Protein 1FVQ (pdb70)

CATH classification: 3.30.70.100

GO terms:
  GO:0005507 copper ion binding (F, IDA)
  GO:0012510 trans-Golgi network transport vesicle membrane (C, IDA)
  GO:0019829 ATPase-coupled monoatomic cation transmembrane transporter activity (F, IDA)
  GO:0055085 transmembrane transport (P, IMP)
  GO:0060003 copper ion export (P, IMP)
  GO:0006879 intracellular iron ion homeostasis (P, IMP)
  GO:0019829 ATPase-coupled monoatomic cation transmembrane transporter activity (F, IMP)
  GO:0006825 copper ion transport (P, IGI)

Foldseek 3Di:
DWKWKKAWAPDDDPVLVVLLQVQLCPPPQFPHKDADPPRRMIMTDGDDVDDVVVSQVSSVVSPIHMGTDGRD

Secondary structure (DSSP, 8-state):
-EEEEEEE-S--SHHHHHHHHHHHHTSSSEEEE--BTTTTEEEEEE-TTS-HHHHHHHHHHHT--EEEEE--

Nearest PDB structures (foldseek):
  1fvq-assembly1_A  TM=1.014E+00  e=2.813E-15  Saccharomyces cerevisiae
  1fvs-assembly1_A  TM=9.704E-01  e=3.575E-11  Saccharomyces cerevisiae
  2ggp-assembly1_B  TM=9.198E-01  e=4.341E-11  Saccharomyces cerevisiae
  4a4j-assembly1_A  TM=9.439E-01  e=3.378E-06  Synechocystis sp. PCC 6803
  6r8k-assembly1_B  TM=8.824E-01  e=1.581E-03  Oryza sativa Japonica Group

Organism: Saccharomyces cerevisiae (strain ATCC 204508 / S288c) (NCBI:txid559292)

Sequence (72 aa):
AREVILAVHGMTCSACTNTINTQLRALKGVTKCDISLVTNECQVTYDNEVTADSIKEIIEDCGFDCEILRDS

Solvent-accessible surface area: 4180 Å² total; per-residue (Å²): 85,125,58,0,27,0,28,0,91,55,8,125,73,64,72,24,16,88,53,0,38,77,72,0,128,80,38,156,3,8,82,99,16,65,32,53,81,129,94,47,52,0,54,0,38,20,52,139,130,19,68,21,82,32,0,37,107,42,0,82,127,38,54,24,108,11,104,58,111,142,55,86

Structure (mmCIF, N/CA/C/O backbone):
data_1FVQ
#
_entry.id   1FVQ
#
_cell.length_a   1.000
_cell.length_b   1.000
_cell.length_c   1.000
_cell.angle_alpha   90.00
_cell.angle_beta   90.00
_cell.angle_gamma   90.00
#
_symmetry.space_group_name_H-M   'P 1'
#
loop_
_atom_site.group_PDB
_atom_site.id
_atom_site.type_symbol
_atom_site.label_atom_id
_atom_site.label_alt_id
_atom_site.label_comp_id
_atom_site.label_asym_id
_atom_site.label_entity_id
_atom_site.label_seq_id
_atom_site.pdbx_PDB_ins_code
_atom_site.Cartn_x
_atom_site.Cartn_y
_atom_site.Cartn_z
_atom_site.occupancy
_atom_site.B_iso_or_equiv
_atom_site.auth_seq_id
_atom_site.auth_comp_id
_atom_site.auth_asym_id
_atom_site.auth_atom_id
_atom_site.pdbx_PDB_model_num
ATOM 1 N N . ALA A 1 1 ? -5.320 2.451 15.104 1.00 0.00 1 ALA A N 1
ATOM 2 C CA . ALA A 1 1 ? -5.028 2.147 13.696 1.00 0.00 1 ALA A CA 1
ATOM 3 C C . ALA A 1 1 ? -5.850 0.969 13.183 1.00 0.00 1 ALA A C 1
ATOM 4 O O . ALA A 1 1 ? -6.013 -0.038 13.866 1.00 0.00 1 ALA A O 1
ATOM 12 N N . ARG A 1 2 ? -6.395 1.179 11.989 1.00 0.00 2 ARG A N 1
ATOM 13 C CA . ARG A 1 2 ? -7.064 0.277 11.081 1.00 0.00 2 ARG A CA 1
ATOM 14 C C . ARG A 1 2 ? -5.999 -0.382 10.197 1.00 0.00 2 ARG A C 1
ATOM 15 O O . ARG A 1 2 ? -4.839 0.029 10.193 1.00 0.00 2 ARG A O 1
ATOM 36 N N . GLU A 1 3 ? -6.411 -1.386 9.428 1.00 0.00 3 GLU A N 1
ATOM 37 C CA . GLU A 1 3 ? -5.620 -1.999 8.378 1.00 0.00 3 GLU A CA 1
ATOM 38 C C . GLU A 1 3 ? -6.407 -1.850 7.079 1.00 0.00 3 GLU A C 1
ATOM 39 O O . GLU A 1 3 ? -7.617 -2.070 7.101 1.00 0.00 3 GLU A O 1
ATOM 51 N N . VAL A 1 4 ? -5.751 -1.484 5.974 1.00 0.00 4 VAL A N 1
ATOM 52 C CA . VAL A 1 4 ? -6.308 -1.690 4.641 1.00 0.00 4 VAL A CA 1
ATOM 53 C C . VAL A 1 4 ? -5.442 -2.721 3.931 1.00 0.00 4 VAL A C 1
ATOM 54 O O . VAL A 1 4 ? -4.234 -2.783 4.173 1.00 0.00 4 VAL A O 1
ATOM 67 N N . ILE A 1 5 ? -6.067 -3.516 3.063 1.00 0.00 5 ILE A N 1
ATOM 68 C CA . ILE A 1 5 ? -5.419 -4.530 2.266 1.00 0.00 5 ILE A CA 1
ATOM 69 C C . ILE A 1 5 ? -5.829 -4.308 0.805 1.00 0.00 5 ILE A C 1
ATOM 70 O O . ILE A 1 5 ? -7.017 -4.183 0.479 1.00 0.00 5 ILE A O 1
ATOM 86 N N . LEU A 1 6 ? -4.835 -4.194 -0.074 1.00 0.00 6 LEU A N 1
ATOM 87 C CA . LEU A 1 6 ? -5.041 -3.884 -1.476 1.00 0.00 6 LEU A CA 1
ATOM 88 C C . LEU A 1 6 ? -4.129 -4.764 -2.323 1.00 0.00 6 LEU A C 1
ATOM 89 O O . LEU A 1 6 ? -3.016 -5.090 -1.913 1.00 0.00 6 LEU A O 1
ATOM 105 N N . ALA A 1 7 ? -4.626 -5.182 -3.486 1.00 0.00 7 ALA A N 1
ATOM 106 C CA . ALA A 1 7 ? -3.900 -6.024 -4.419 1.00 0.00 7 ALA A CA 1
ATOM 107 C C . ALA A 1 7 ? -3.035 -5.102 -5.274 1.00 0.00 7 ALA A C 1
ATOM 108 O O . ALA A 1 7 ? -3.573 -4.170 -5.866 1.00 0.00 7 ALA A O 1
ATOM 115 N N . VAL A 1 8 ? -1.719 -5.333 -5.307 1.00 0.00 8 VAL A N 1
ATOM 116 C CA . VAL A 1 8 ? -0.748 -4.548 -6.059 1.00 0.00 8 VAL A CA 1
ATOM 117 C C . VAL A 1 8 ? -0.191 -5.432 -7.176 1.00 0.00 8 VAL A C 1
ATOM 118 O O . VAL A 1 8 ? 0.622 -6.328 -6.939 1.00 0.00 8 VAL A O 1
ATOM 131 N N . HIS A 1 9 ? -0.586 -5.139 -8.411 1.00 0.00 9 HIS A N 1
ATOM 132 C CA . HIS A 1 9 ? -0.072 -5.804 -9.592 1.00 0.00 9 HIS A CA 1
ATOM 133 C C . HIS A 1 9 ? 1.243 -5.119 -9.990 1.00 0.00 9 HIS A C 1
ATOM 134 O O . HIS A 1 9 ? 1.744 -4.250 -9.275 1.00 0.00 9 HIS A O 1
ATOM 148 N N . GLY A 1 10 ? 1.836 -5.510 -11.118 1.00 0.00 10 GLY A N 1
ATOM 149 C CA . GLY A 1 10 ? 3.030 -4.854 -11.639 1.00 0.00 10 GLY A CA 1
ATOM 150 C C . GLY A 1 10 ? 4.309 -5.264 -10.900 1.00 0.00 10 GLY A C 1
ATOM 151 O O . GLY A 1 10 ? 5.257 -5.715 -11.542 1.00 0.00 10 GLY A O 1
ATOM 155 N N . MET A 1 11 ? 4.359 -5.090 -9.572 1.00 0.00 11 MET A N 1
ATOM 156 C CA . MET A 1 11 ? 5.517 -5.439 -8.756 1.00 0.00 11 MET A CA 1
ATOM 157 C C . MET A 1 11 ? 6.096 -6.801 -9.124 1.00 0.00 11 MET A C 1
ATOM 158 O O . MET A 1 11 ? 5.388 -7.808 -9.069 1.00 0.00 11 MET A O 1
ATOM 172 N N . THR A 1 12 ? 7.397 -6.810 -9.427 1.00 0.00 12 THR A N 1
ATOM 173 C CA . THR A 1 12 ? 8.145 -8.0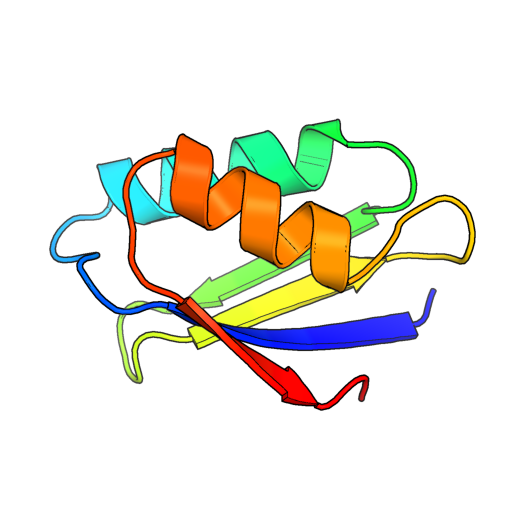09 -9.769 1.00 0.00 12 THR A CA 1
ATOM 174 C C . THR A 1 12 ? 9.600 -7.898 -9.270 1.00 0.00 12 THR A C 1
ATOM 175 O O . THR A 1 12 ? 10.489 -8.584 -9.768 1.00 0.00 12 THR A O 1
ATOM 186 N N . CYS A 1 13 ? 9.868 -7.042 -8.270 1.00 0.00 13 CYS A N 1
ATOM 187 C CA . CYS A 1 13 ? 11.200 -6.917 -7.678 1.00 0.00 13 CYS A CA 1
ATOM 188 C C . CYS A 1 13 ? 11.131 -6.155 -6.352 1.00 0.00 13 CYS A C 1
ATOM 189 O O . CYS A 1 13 ? 10.215 -5.361 -6.144 1.00 0.00 13 CYS A O 1
ATOM 197 N N . SER A 1 14 ? 12.077 -6.383 -5.439 1.00 0.00 14 SER A N 1
ATOM 198 C CA . SER A 1 14 ? 12.036 -5.859 -4.082 1.00 0.00 14 SER A CA 1
ATOM 199 C C . SER A 1 14 ? 12.072 -4.337 -4.022 1.00 0.00 14 SER A C 1
ATOM 200 O O . SER A 1 14 ? 11.368 -3.731 -3.214 1.00 0.00 14 SER A O 1
ATOM 208 N N . ALA A 1 15 ? 12.849 -3.720 -4.915 1.00 0.00 15 ALA A N 1
ATOM 209 C CA . ALA A 1 15 ? 12.855 -2.274 -5.085 1.00 0.00 15 ALA A CA 1
ATOM 210 C C . ALA A 1 15 ? 11.424 -1.733 -5.160 1.00 0.00 15 ALA A C 1
ATOM 211 O O . ALA A 1 15 ? 11.128 -0.659 -4.635 1.00 0.00 15 ALA A O 1
ATOM 218 N N . CYS A 1 16 ? 10.524 -2.489 -5.797 1.00 0.00 16 CYS A N 1
ATOM 219 C CA . CYS A 1 16 ? 9.158 -2.063 -5.996 1.00 0.00 16 CYS A CA 1
ATOM 220 C C . CYS A 1 16 ? 8.452 -1.901 -4.653 1.00 0.00 16 CYS A C 1
ATOM 221 O O . CYS A 1 16 ? 7.994 -0.811 -4.316 1.00 0.00 16 CYS A O 1
ATOM 229 N N . THR A 1 17 ? 8.387 -2.982 -3.871 1.00 0.00 17 THR A N 1
ATOM 230 C CA . THR A 1 17 ? 7.774 -2.940 -2.548 1.00 0.00 17 THR A CA 1
ATOM 231 C C . THR A 1 17 ? 8.450 -1.898 -1.681 1.00 0.00 17 THR A C 1
ATOM 232 O O . THR A 1 17 ? 7.755 -1.092 -1.075 1.00 0.00 17 THR A O 1
ATOM 243 N N . ASN A 1 18 ? 9.783 -1.855 -1.691 1.00 0.00 18 ASN A N 1
ATOM 244 C CA . ASN A 1 18 ? 10.529 -0.810 -0.994 1.00 0.00 18 ASN A CA 1
ATOM 245 C C . ASN A 1 18 ? 9.912 0.552 -1.298 1.00 0.00 18 ASN A C 1
ATOM 246 O O . ASN A 1 18 ? 9.528 1.278 -0.379 1.00 0.00 18 ASN A O 1
ATOM 257 N N . THR A 1 19 ? 9.777 0.879 -2.585 1.00 0.00 19 THR A N 1
ATOM 258 C CA . THR A 1 19 ? 9.216 2.157 -3.002 1.00 0.00 19 THR A CA 1
ATOM 259 C C . THR A 1 19 ? 7.784 2.327 -2.492 1.00 0.00 19 THR A C 1
ATOM 260 O O . THR A 1 19 ? 7.463 3.346 -1.876 1.00 0.00 19 THR A O 1
ATOM 271 N N . ILE A 1 20 ? 6.934 1.323 -2.719 1.00 0.00 20 ILE A N 1
ATOM 272 C CA . ILE A 1 20 ? 5.543 1.352 -2.283 1.00 0.00 20 ILE A CA 1
ATOM 273 C C . ILE A 1 20 ? 5.510 1.604 -0.778 1.00 0.00 20 ILE A C 1
ATOM 274 O O . ILE A 1 20 ? 5.085 2.667 -0.329 1.00 0.00 20 ILE A O 1
ATOM 290 N N . ASN A 1 21 ? 5.986 0.633 -0.001 1.00 0.00 21 ASN A N 1
ATOM 291 C CA . ASN A 1 21 ? 5.961 0.638 1.438 1.00 0.00 21 ASN A CA 1
ATOM 292 C C . ASN A 1 21 ? 6.482 1.951 2.010 1.00 0.00 21 ASN A C 1
ATOM 293 O O . ASN A 1 21 ? 5.855 2.529 2.895 1.00 0.00 21 ASN A O 1
ATOM 304 N N . THR A 1 22 ? 7.607 2.443 1.494 1.00 0.00 22 THR A N 1
ATOM 305 C CA . THR A 1 22 ? 8.160 3.719 1.915 1.00 0.00 22 THR A CA 1
ATOM 306 C C . THR A 1 22 ? 7.161 4.850 1.660 1.00 0.00 22 THR A C 1
ATOM 307 O O . THR A 1 22 ? 6.848 5.610 2.578 1.00 0.00 22 THR A O 1
ATOM 318 N N . GLN A 1 23 ? 6.651 4.964 0.427 1.00 0.00 23 GLN A N 1
ATOM 319 C CA . GLN A 1 23 ? 5.687 6.005 0.098 1.00 0.00 23 GLN A CA 1
ATOM 320 C C . GLN A 1 23 ? 4.508 5.957 1.067 1.00 0.00 23 GLN A C 1
ATOM 321 O O . GLN A 1 23 ? 4.132 6.978 1.636 1.00 0.00 23 GLN A O 1
ATOM 335 N N . LEU A 1 24 ? 3.935 4.768 1.266 1.00 0.00 24 LEU A N 1
ATOM 336 C CA . LEU A 1 24 ? 2.793 4.615 2.154 1.00 0.00 24 LEU A CA 1
ATOM 337 C C . LEU A 1 24 ? 3.148 5.086 3.557 1.00 0.00 24 LEU A C 1
ATOM 338 O O . LEU A 1 24 ? 2.466 5.939 4.123 1.00 0.00 24 LEU A O 1
ATOM 354 N N . ARG A 1 25 ? 4.244 4.555 4.099 1.00 0.00 25 ARG A N 1
ATOM 355 C CA . ARG A 1 25 ? 4.749 4.937 5.408 1.00 0.00 25 ARG A CA 1
ATOM 356 C C . ARG A 1 25 ? 4.867 6.463 5.535 1.00 0.00 25 ARG A C 1
ATOM 357 O O . ARG A 1 25 ? 4.659 7.009 6.614 1.00 0.00 25 ARG A O 1
ATOM 378 N N . ALA A 1 26 ? 5.191 7.151 4.436 1.00 0.00 26 ALA A N 1
ATOM 379 C CA . ALA A 1 26 ? 5.368 8.595 4.424 1.00 0.00 26 ALA A CA 1
ATOM 380 C C . ALA A 1 26 ? 4.064 9.407 4.368 1.00 0.00 26 ALA A C 1
ATOM 381 O O . ALA A 1 26 ? 4.149 10.624 4.512 1.00 0.00 26 ALA A O 1
ATOM 388 N N . LEU A 1 27 ? 2.882 8.815 4.123 1.00 0.00 27 LEU A N 1
ATOM 389 C CA . LEU A 1 27 ? 1.695 9.631 3.832 1.00 0.00 27 LEU A CA 1
ATOM 390 C C . LEU A 1 27 ? 1.297 10.510 5.023 1.00 0.00 27 LEU A C 1
ATOM 391 O O . LEU A 1 27 ? 1.487 11.726 4.992 1.00 0.00 27 LEU A O 1
ATOM 407 N N . LYS A 1 28 ? 0.722 9.895 6.062 1.00 0.00 28 LYS A N 1
ATOM 408 C CA . LYS A 1 28 ? 0.446 10.534 7.342 1.00 0.00 28 LYS A CA 1
ATOM 409 C C . LYS A 1 28 ? -0.029 9.483 8.342 1.00 0.00 28 LYS A C 1
ATOM 410 O O . LYS A 1 28 ? 0.691 9.126 9.267 1.00 0.00 28 LYS A O 1
ATOM 429 N N . GLY A 1 29 ? -1.238 8.957 8.125 1.00 0.00 29 GLY A N 1
ATOM 430 C CA . GLY A 1 29 ? -1.869 8.045 9.063 1.00 0.00 29 GLY A CA 1
ATOM 431 C C . GLY A 1 29 ? -1.236 6.656 9.058 1.00 0.00 29 GLY A C 1
ATOM 432 O O . GLY A 1 29 ? -1.513 5.875 9.962 1.00 0.00 29 GLY A O 1
ATOM 436 N N . VAL A 1 30 ? -0.437 6.312 8.040 1.00 0.00 30 VAL A N 1
ATOM 437 C CA . VAL A 1 30 ? 0.237 5.022 7.981 1.00 0.00 30 VAL A CA 1
ATOM 438 C C . VAL A 1 30 ? 1.267 4.933 9.107 1.00 0.00 30 VAL A C 1
ATOM 439 O O . VAL A 1 30 ? 2.202 5.725 9.158 1.00 0.00 30 VAL A O 1
ATOM 452 N N . THR A 1 31 ? 1.112 3.942 9.985 1.00 0.00 31 THR A N 1
ATOM 453 C CA . THR A 1 31 ? 2.015 3.705 11.102 1.00 0.00 31 THR A CA 1
ATOM 454 C C . THR A 1 31 ? 2.996 2.594 10.722 1.00 0.00 31 THR A C 1
ATOM 455 O O . THR A 1 31 ? 4.212 2.724 10.888 1.00 0.00 31 THR A O 1
ATOM 466 N N . LYS A 1 32 ? 2.455 1.501 10.182 1.00 0.00 32 LYS A N 1
ATOM 467 C CA . LYS A 1 32 ? 3.187 0.326 9.750 1.00 0.00 32 LYS A CA 1
ATOM 468 C C . LYS A 1 32 ? 2.588 -0.131 8.421 1.00 0.00 32 LYS A C 1
ATOM 469 O O . LYS A 1 32 ? 1.454 0.223 8.103 1.00 0.00 32 LYS A O 1
ATOM 488 N N . CYS A 1 33 ? 3.330 -0.928 7.654 1.00 0.00 33 CYS A N 1
ATOM 489 C CA . CYS A 1 33 ? 2.813 -1.571 6.457 1.00 0.00 33 CYS A CA 1
ATOM 490 C C . CYS A 1 33 ? 3.678 -2.792 6.155 1.00 0.00 33 CYS A C 1
ATOM 491 O O . CYS A 1 33 ? 4.903 -2.694 6.222 1.00 0.00 33 CYS A O 1
ATOM 499 N N . ASP A 1 34 ? 3.037 -3.928 5.873 1.00 0.00 34 ASP A N 1
ATOM 500 C CA . ASP A 1 34 ? 3.637 -5.248 5.771 1.00 0.00 34 ASP A CA 1
ATOM 501 C C . ASP A 1 34 ? 3.381 -5.781 4.362 1.00 0.00 34 ASP A C 1
ATOM 502 O O . ASP A 1 34 ? 2.331 -6.354 4.092 1.00 0.00 34 ASP A O 1
ATOM 511 N N . ILE A 1 35 ? 4.315 -5.573 3.435 1.00 0.00 35 ILE A N 1
ATOM 512 C CA . ILE A 1 35 ? 4.114 -5.922 2.033 1.00 0.00 35 ILE A CA 1
ATOM 513 C C . ILE A 1 35 ? 4.900 -7.178 1.678 1.00 0.00 35 ILE A C 1
ATOM 514 O O . ILE A 1 35 ? 6.038 -7.354 2.106 1.00 0.00 35 ILE A O 1
ATOM 530 N N . SER A 1 36 ? 4.244 -8.060 0.920 1.00 0.00 36 SER A N 1
ATOM 531 C CA . SER A 1 36 ? 4.644 -9.451 0.730 1.00 0.00 36 SER A CA 1
ATOM 532 C C . SER A 1 36 ? 4.604 -9.849 -0.747 1.00 0.00 36 SER A C 1
ATOM 533 O O . SER A 1 36 ? 3.529 -10.013 -1.324 1.00 0.00 36 SER A O 1
ATOM 541 N N . LEU A 1 37 ? 5.778 -10.071 -1.348 1.00 0.00 37 LEU A N 1
ATOM 542 C CA . LEU A 1 37 ? 5.914 -10.589 -2.706 1.00 0.00 37 LEU A CA 1
ATOM 543 C C . LEU A 1 37 ? 5.593 -12.088 -2.735 1.00 0.00 37 LEU A C 1
ATOM 544 O O . LEU A 1 37 ? 6.455 -12.907 -3.046 1.00 0.00 37 LEU A O 1
ATOM 560 N N . VAL A 1 38 ? 4.351 -12.443 -2.402 1.00 0.00 38 VAL A N 1
ATOM 561 C CA . VAL A 1 38 ? 3.839 -13.804 -2.480 1.00 0.00 38 VAL A CA 1
ATOM 562 C C . VAL A 1 38 ? 2.577 -13.759 -3.339 1.00 0.00 38 VAL A C 1
ATOM 563 O O . VAL A 1 38 ? 2.545 -14.290 -4.445 1.00 0.00 38 VAL A O 1
ATOM 576 N N . THR A 1 39 ? 1.548 -13.085 -2.830 1.00 0.00 39 THR A N 1
ATOM 577 C CA . THR A 1 39 ? 0.234 -12.950 -3.432 1.00 0.00 39 THR A CA 1
ATOM 578 C C . THR A 1 39 ? 0.053 -11.579 -4.103 1.00 0.00 39 THR A C 1
ATOM 579 O O . THR A 1 39 ? -1.040 -11.272 -4.571 1.00 0.00 39 THR A O 1
ATOM 590 N N . ASN A 1 40 ? 1.113 -10.760 -4.177 1.00 0.00 40 ASN A N 1
ATOM 591 C CA . ASN A 1 40 ? 1.080 -9.420 -4.768 1.00 0.00 40 ASN A CA 1
ATOM 592 C C . ASN A 1 40 ? 0.001 -8.557 -4.102 1.00 0.00 40 ASN A C 1
ATOM 593 O O . ASN A 1 40 ? -0.840 -7.943 -4.761 1.00 0.00 40 ASN A O 1
ATOM 604 N N . GLU A 1 41 ? 0.059 -8.477 -2.772 1.00 0.00 41 GLU A N 1
ATOM 605 C CA . GLU A 1 41 ? -0.776 -7.5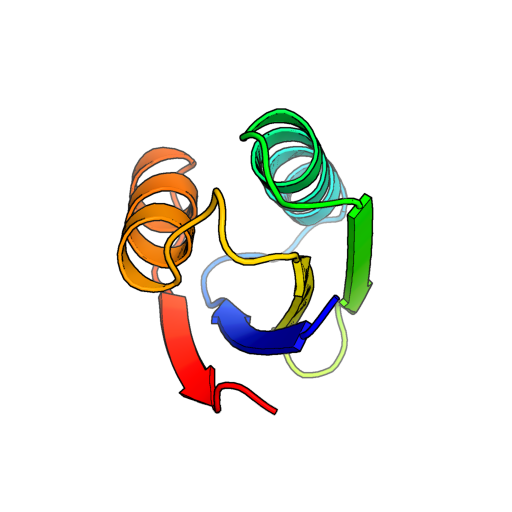98 -1.969 1.00 0.00 41 GLU A CA 1
ATOM 606 C C . GLU A 1 41 ? 0.091 -6.656 -1.143 1.00 0.00 41 GLU A C 1
ATOM 607 O O . GLU A 1 41 ? 1.284 -6.887 -0.932 1.00 0.00 41 GLU A O 1
ATOM 619 N N . CYS A 1 42 ? -0.552 -5.586 -0.682 1.00 0.00 42 CYS A N 1
ATOM 620 C CA . CYS A 1 42 ? -0.010 -4.581 0.204 1.00 0.00 42 CYS A CA 1
ATOM 621 C C . CYS A 1 42 ? -0.997 -4.407 1.356 1.00 0.00 42 CYS A C 1
ATOM 622 O O . CYS A 1 42 ? -2.199 -4.273 1.119 1.00 0.00 42 CYS A O 1
ATOM 630 N N . GLN A 1 43 ? -0.478 -4.472 2.586 1.00 0.00 43 GLN A N 1
ATOM 631 C CA . GLN A 1 43 ? -1.209 -4.427 3.838 1.00 0.00 43 GLN A CA 1
ATOM 632 C C . GLN A 1 43 ? -0.668 -3.230 4.614 1.00 0.00 43 GLN A C 1
ATOM 633 O O . GLN A 1 43 ? 0.534 -3.168 4.877 1.00 0.00 43 GLN A O 1
ATOM 647 N N . VAL A 1 44 ? -1.529 -2.257 4.915 1.00 0.00 44 VAL A N 1
ATOM 648 C CA . VAL A 1 44 ? -1.145 -0.950 5.435 1.00 0.00 44 VAL A CA 1
ATOM 649 C C . VAL A 1 44 ? -1.891 -0.700 6.742 1.00 0.00 44 VAL A C 1
ATOM 650 O O . VAL A 1 44 ? -3.115 -0.574 6.729 1.00 0.00 44 VAL A O 1
ATOM 663 N N . THR A 1 45 ? -1.159 -0.611 7.855 1.00 0.00 45 THR A N 1
ATOM 664 C CA . THR A 1 45 ? -1.698 -0.315 9.170 1.00 0.00 45 THR A CA 1
ATOM 665 C C . THR A 1 45 ? -1.777 1.208 9.319 1.00 0.00 45 THR A C 1
ATOM 666 O O . THR A 1 45 ? -0.776 1.852 9.655 1.00 0.00 45 THR A O 1
ATOM 677 N N . TYR A 1 46 ? -2.946 1.792 9.038 1.00 0.00 46 TYR A N 1
ATOM 678 C CA . TYR A 1 46 ? -3.135 3.237 9.030 1.00 0.00 46 TYR A CA 1
ATOM 679 C C . TYR A 1 46 ? -4.101 3.692 10.103 1.00 0.00 46 TYR A C 1
ATOM 680 O O . TYR A 1 46 ? -4.813 2.876 10.669 1.00 0.00 46 TYR A O 1
ATOM 698 N N . ASP A 1 47 ? -4.186 5.000 10.335 1.00 0.00 47 ASP A N 1
ATOM 699 C CA . ASP A 1 47 ? -5.294 5.580 11.081 1.00 0.00 47 ASP A CA 1
ATOM 700 C C . ASP A 1 47 ? -5.936 6.715 10.284 1.00 0.00 47 ASP A C 1
ATOM 701 O O . ASP A 1 47 ? -5.557 6.991 9.143 1.00 0.00 47 ASP A O 1
ATOM 710 N N . ASN A 1 48 ? -6.941 7.336 10.897 1.00 0.00 48 ASN A N 1
ATOM 711 C CA . ASN A 1 48 ? -8.002 8.094 10.243 1.00 0.00 48 ASN A CA 1
ATOM 712 C C . 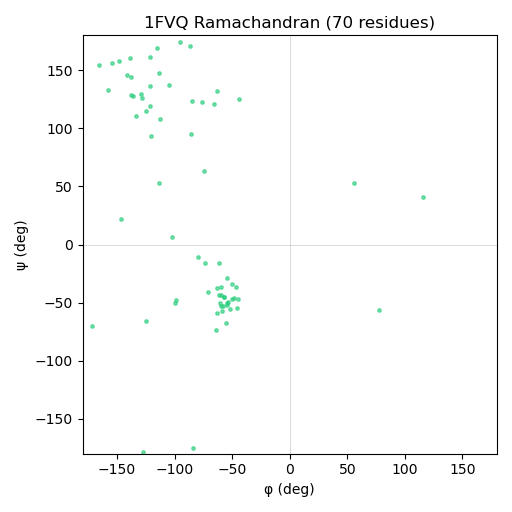ASN A 1 48 ? -7.499 9.298 9.449 1.00 0.00 48 ASN A C 1
ATOM 713 O O . ASN A 1 48 ? -8.234 9.827 8.619 1.00 0.00 48 ASN A O 1
ATOM 724 N N . GLU A 1 49 ? -6.259 9.733 9.679 1.00 0.00 49 GLU A N 1
ATOM 725 C CA . GLU A 1 49 ? -5.643 10.779 8.883 1.00 0.00 49 GLU A CA 1
ATOM 726 C C . GLU A 1 49 ? -5.557 10.399 7.398 1.00 0.00 49 GLU A C 1
ATOM 727 O O . GLU A 1 49 ? -5.651 11.282 6.547 1.00 0.00 49 GLU A O 1
ATOM 739 N N . VAL A 1 50 ? -5.310 9.120 7.076 1.00 0.00 50 VAL A N 1
ATOM 740 C CA . VAL A 1 50 ? -5.065 8.704 5.694 1.00 0.00 50 VAL A CA 1
ATOM 741 C C . VAL A 1 50 ? -6.344 8.190 5.018 1.00 0.00 50 VAL A C 1
ATOM 742 O O . VAL A 1 50 ? -7.396 8.077 5.641 1.00 0.00 50 VAL A O 1
ATOM 755 N N . THR A 1 51 ? -6.241 7.896 3.720 1.00 0.00 51 THR A N 1
ATOM 756 C CA . THR A 1 51 ? -7.334 7.550 2.828 1.00 0.00 51 THR A CA 1
ATOM 757 C C . THR A 1 51 ? -6.881 6.359 1.978 1.00 0.00 51 THR A C 1
ATOM 758 O O . THR A 1 51 ? -5.810 6.400 1.366 1.00 0.00 51 THR A O 1
ATOM 769 N N . ALA A 1 52 ? -7.686 5.291 1.955 1.00 0.00 52 ALA A N 1
ATOM 770 C CA . ALA A 1 52 ? -7.430 4.110 1.143 1.00 0.00 52 ALA A CA 1
ATOM 771 C C . ALA A 1 52 ? -7.300 4.485 -0.334 1.00 0.00 52 ALA A C 1
ATOM 772 O O . ALA A 1 52 ? -6.390 4.020 -1.018 1.00 0.00 52 ALA A O 1
ATOM 779 N N . ASP A 1 53 ? -8.212 5.330 -0.828 1.00 0.00 53 ASP A N 1
ATOM 780 C CA . ASP A 1 53 ? -8.194 5.753 -2.221 1.00 0.00 53 ASP A CA 1
ATOM 781 C C . ASP A 1 53 ? -6.903 6.501 -2.528 1.00 0.00 53 ASP A C 1
ATOM 782 O O . ASP A 1 53 ? -6.246 6.212 -3.523 1.00 0.00 53 ASP A O 1
ATOM 791 N N . SER A 1 54 ? -6.490 7.402 -1.626 1.00 0.00 54 SER A N 1
ATOM 792 C CA . SER A 1 54 ? -5.193 8.047 -1.753 1.00 0.00 54 SER A CA 1
ATOM 793 C C . SER A 1 54 ? -4.121 6.974 -1.852 1.00 0.00 54 SER A C 1
ATOM 794 O O . SER A 1 54 ? -3.325 6.991 -2.773 1.00 0.00 54 SER A O 1
ATOM 802 N N . ILE A 1 55 ? -4.102 6.019 -0.921 1.00 0.00 55 ILE A N 1
ATOM 803 C CA . ILE A 1 55 ? -3.143 4.929 -0.954 1.00 0.00 55 ILE A CA 1
ATOM 804 C C . ILE A 1 55 ? -3.084 4.247 -2.314 1.00 0.00 55 ILE A C 1
ATOM 805 O O . ILE A 1 55 ? -1.998 4.010 -2.846 1.00 0.00 55 ILE A O 1
ATOM 821 N N . LYS A 1 56 ? -4.248 3.941 -2.878 1.00 0.00 56 LYS A N 1
ATOM 822 C CA . LYS A 1 56 ? -4.302 3.358 -4.198 1.00 0.00 56 LYS A CA 1
ATOM 823 C C . LYS A 1 56 ? -3.626 4.330 -5.180 1.00 0.00 56 LYS A C 1
ATOM 824 O O . LYS A 1 56 ? -2.622 3.969 -5.785 1.00 0.00 56 LYS A O 1
ATOM 843 N N . GLU A 1 57 ? -4.109 5.576 -5.255 1.00 0.00 57 GLU A N 1
ATOM 844 C CA . GLU A 1 57 ? -3.562 6.660 -6.073 1.00 0.00 57 GLU A CA 1
ATOM 845 C C . GLU A 1 57 ? -2.036 6.760 -5.974 1.00 0.00 57 GLU A C 1
ATOM 846 O O . GLU A 1 57 ? -1.350 6.892 -6.980 1.00 0.00 57 GLU A O 1
ATOM 858 N N . ILE A 1 58 ? -1.493 6.719 -4.760 1.00 0.00 58 ILE A N 1
ATOM 859 C CA . ILE A 1 58 ? -0.069 6.798 -4.483 1.00 0.00 58 ILE A CA 1
ATOM 860 C C . ILE A 1 58 ? 0.648 5.641 -5.173 1.00 0.00 58 ILE A C 1
ATOM 861 O O . ILE A 1 58 ? 1.717 5.817 -5.752 1.00 0.00 58 ILE A O 1
ATOM 877 N N . ILE A 1 59 ? 0.079 4.441 -5.094 1.00 0.00 59 ILE A N 1
ATOM 878 C CA . ILE A 1 59 ? 0.657 3.270 -5.727 1.00 0.00 59 ILE A CA 1
ATOM 879 C C . ILE A 1 59 ? 0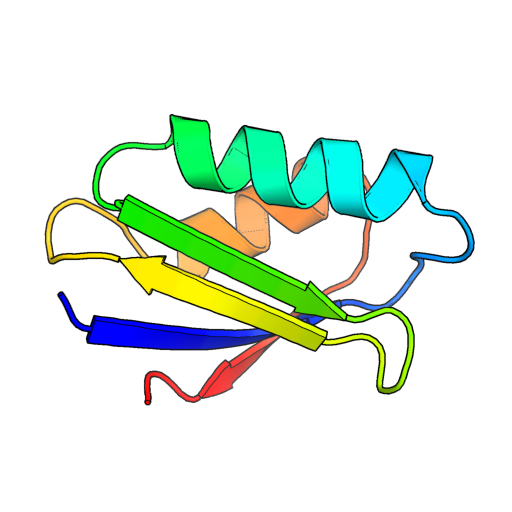.518 3.355 -7.259 1.00 0.00 59 ILE A C 1
ATOM 880 O O . ILE A 1 59 ? 1.466 3.035 -7.983 1.00 0.00 59 ILE A O 1
ATOM 896 N N . GLU A 1 60 ? -0.633 3.827 -7.750 1.00 0.00 60 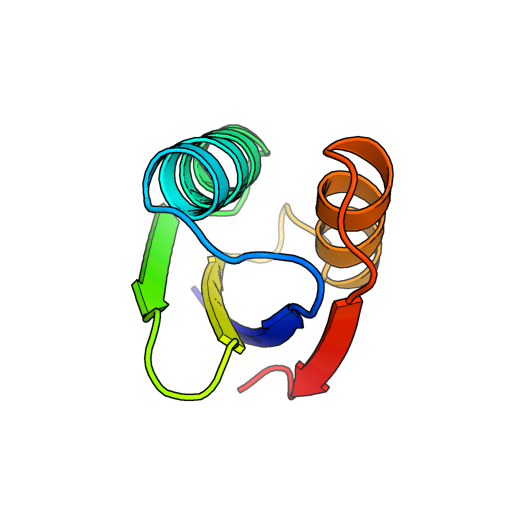GLU A N 1
ATOM 897 C CA . GLU A 1 60 ? -0.835 4.132 -9.161 1.00 0.00 60 GLU A CA 1
ATOM 898 C C . GLU A 1 60 ? 0.299 5.059 -9.636 1.00 0.00 60 GLU A C 1
ATOM 899 O O . GLU A 1 60 ? 1.040 4.710 -10.552 1.00 0.00 60 GLU A O 1
ATOM 911 N N . ASP A 1 61 ? 0.478 6.200 -8.961 1.00 0.00 61 ASP A N 1
ATOM 912 C CA . ASP A 1 61 ? 1.526 7.190 -9.204 1.00 0.00 61 ASP A CA 1
ATOM 913 C C . ASP A 1 61 ? 2.9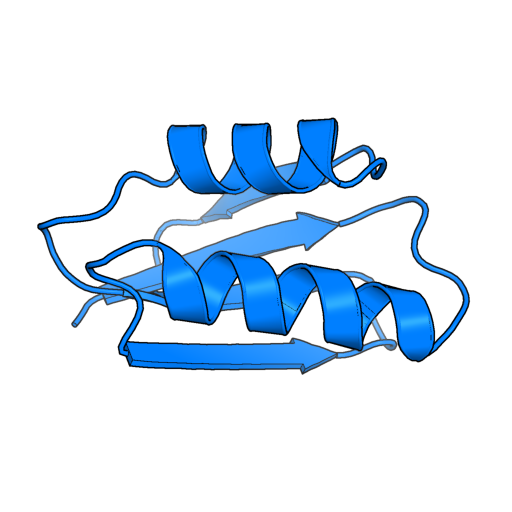23 6.562 -9.176 1.00 0.00 61 ASP A C 1
ATOM 914 O O . ASP A 1 61 ? 3.701 6.733 -10.113 1.00 0.00 61 ASP A O 1
ATOM 923 N N . CYS A 1 62 ? 3.227 5.799 -8.119 1.00 0.00 62 CYS A N 1
ATOM 924 C CA . CYS A 1 62 ? 4.497 5.081 -7.985 1.00 0.00 62 CYS A CA 1
ATOM 925 C C . CYS A 1 62 ? 4.756 4.186 -9.198 1.00 0.00 62 CYS A C 1
ATOM 926 O O . CYS A 1 62 ? 5.913 3.933 -9.532 1.00 0.00 62 CYS A O 1
ATOM 934 N N . GLY A 1 63 ? 3.691 3.711 -9.851 1.00 0.00 63 GLY A N 1
ATOM 935 C CA . GLY A 1 63 ? 3.759 3.092 -11.165 1.00 0.00 63 GLY A CA 1
ATOM 936 C C . GLY A 1 63 ? 3.342 1.629 -11.118 1.00 0.00 63 GLY A C 1
ATOM 937 O O . GLY A 1 63 ? 3.961 0.801 -11.785 1.00 0.00 63 GLY A O 1
ATOM 941 N N . PHE A 1 64 ? 2.292 1.306 -10.353 1.00 0.00 64 PHE A N 1
ATOM 942 C CA . PHE A 1 64 ? 1.774 -0.053 -10.268 1.00 0.00 64 PHE A CA 1
ATOM 943 C C . PHE A 1 64 ? 0.254 -0.024 -10.287 1.00 0.00 64 PHE A C 1
ATOM 944 O O . PHE A 1 64 ? -0.353 0.673 -9.478 1.00 0.00 64 PHE A O 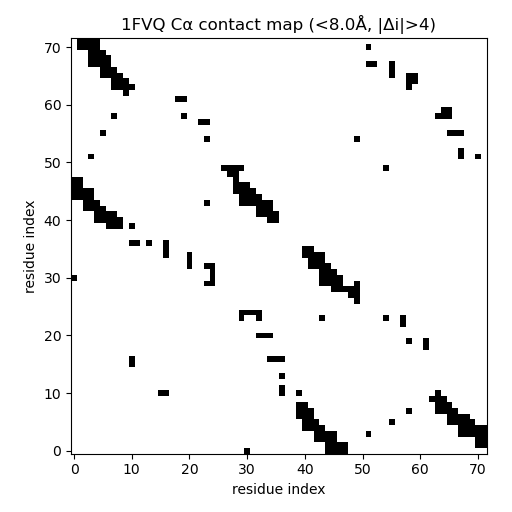1
ATOM 961 N N . ASP A 1 65 ? -0.360 -0.817 -11.162 1.00 0.00 65 ASP A N 1
ATOM 962 C CA . ASP A 1 65 ? -1.790 -1.048 -11.137 1.00 0.00 65 ASP A CA 1
ATOM 963 C C . ASP A 1 65 ? -2.107 -1.731 -9.812 1.00 0.00 65 ASP A C 1
ATOM 964 O O . ASP A 1 65 ? -1.430 -2.689 -9.429 1.00 0.00 65 ASP A O 1
ATOM 973 N N . CYS A 1 66 ? -3.114 -1.249 -9.091 1.00 0.00 66 CYS A N 1
ATOM 974 C CA . CYS A 1 66 ? -3.491 -1.816 -7.811 1.00 0.00 66 CYS A CA 1
ATOM 975 C C . CYS A 1 66 ? -4.958 -1.517 -7.555 1.00 0.00 66 CYS A C 1
ATOM 976 O O . CYS A 1 66 ? -5.493 -0.569 -8.130 1.00 0.00 66 CYS A O 1
ATOM 984 N N . GLU A 1 67 ? -5.599 -2.332 -6.714 1.00 0.00 67 GLU A N 1
ATOM 985 C CA . GLU A 1 67 ? -6.991 -2.139 -6.339 1.00 0.00 67 GLU A CA 1
ATOM 986 C C . GLU A 1 67 ? -7.205 -2.460 -4.866 1.00 0.00 67 GLU A C 1
ATOM 987 O O . GLU A 1 67 ? -6.563 -3.353 -4.310 1.00 0.00 67 GLU A O 1
ATOM 999 N N . ILE A 1 68 ? -8.120 -1.720 -4.247 1.00 0.00 68 ILE A N 1
ATOM 1000 C CA . ILE A 1 68 ? -8.471 -1.838 -2.843 1.00 0.00 68 ILE A CA 1
ATOM 1001 C C . ILE A 1 68 ? -9.333 -3.082 -2.690 1.00 0.00 68 ILE A C 1
ATOM 1002 O O . ILE A 1 68 ? -10.367 -3.190 -3.345 1.00 0.00 68 ILE A O 1
ATOM 1018 N N . LEU A 1 69 ? -8.915 -4.028 -1.842 1.00 0.00 69 LEU A N 1
ATOM 1019 C CA . LEU A 1 69 ? -9.658 -5.267 -1.671 1.00 0.00 69 LEU A CA 1
ATOM 1020 C C . LEU A 1 69 ? -10.496 -5.144 -0.401 1.00 0.00 69 LEU A C 1
ATOM 1021 O O . LEU A 1 69 ? -11.702 -5.388 -0.438 1.00 0.00 69 LEU A O 1
ATOM 1037 N N . ARG A 1 70 ? -9.885 -4.744 0.717 1.00 0.00 70 ARG A N 1
ATOM 1038 C CA . ARG A 1 70 ? -10.586 -4.638 1.979 1.00 0.00 70 ARG A CA 1
ATOM 1039 C C . ARG A 1 70 ? -10.010 -3.522 2.835 1.00 0.00 70 ARG A C 1
ATOM 1040 O O . ARG A 1 70 ? -8.845 -3.163 2.681 1.00 0.00 70 ARG A O 1
ATOM 1061 N N . ASP A 1 71 ? -10.832 -3.037 3.769 1.00 0.00 71 ASP A N 1
ATOM 1062 C CA . ASP A 1 71 ? -10.454 -2.090 4.806 1.00 0.00 71 ASP A CA 1
ATOM 1063 C C . ASP A 1 71 ? -10.547 -2.789 6.173 1.00 0.00 71 ASP A C 1
ATOM 1064 O O . ASP A 1 71 ? -11.232 -2.319 7.079 1.00 0.00 71 ASP A O 1
ATOM 1073 N N . SER A 1 72 ? -9.880 -3.942 6.282 1.00 0.00 72 SER A N 1
ATOM 1074 C CA . SER A 1 72 ? -9.737 -4.855 7.406 1.00 0.00 72 SER A CA 1
ATOM 1075 C C . SER A 1 72 ? -9.391 -6.187 6.740 1.00 0.00 72 SER A C 1
ATOM 1076 O O . SER A 1 72 ? -10.014 -7.208 7.114 1.00 0.00 72 SER A O 1
#

InterPro domains:
  IPR001757 P-type ATPase [TIGR01494] (378-661)
  IPR001757 P-type ATPase [TIGR01494] (707-929)
  IPR006121 Heavy metal-associated domain, HMA [PF00403] (6-65)
  IPR006121 Heavy metal-associated domain, HMA [PF00403] (84-144)
  IPR006121 Heavy metal-associated domain, HMA [PS50846] (2-67)
  IPR006121 Heavy metal-associated domain, HMA [PS50846] (80-146)
  IPR006121 Heavy metal-associated domain, HMA [cd00371] (6-67)
  IPR006121 Heavy metal-associated domain, HMA [cd00371] (84-144)
  IPR006122 Heavy metal-associated domain, copper ion-binding [TIGR00003] (6-66)
  IPR006122 Heavy metal-associated domain, copper ion-binding [TIGR00003] (84-144)
  IPR008250 P-type ATPase, A domain superfamily [SSF81653] (419-508)
  IPR017969 Heavy-metal-associated, conserved site [PS01047] (8-37)
  IPR017969 Heavy-metal-associated, conserved site [PS01047] (86-115)
  IPR018303 P-type ATPase, phosphorylation site [PS00154] (627-633)
  IPR023214 HAD superfamily [G3DSA:3.40.50.1000] (592-899)
  IPR023298 P-type ATPase, transmembrane domain superfamily [SSF81665] (379-940)
  IPR023299 P-type ATPase, cytoplasmic domain N [G3DSA:3.40.1110.10] (643-763)
  IPR027256 P-type ATPase, subfami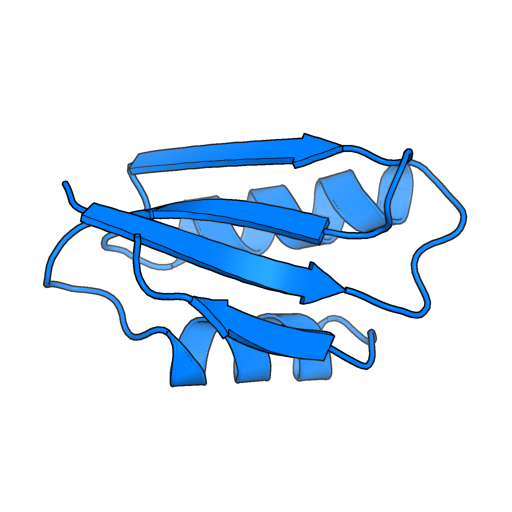ly IB [TIGR01525] (336-950)
  IPR036163 Heavy metal-associated domain superfamily [SSF55008] (1-69)
  IPR036163 Heavy metal-associated domain superfamily [SSF55008] (83-146)

Radius of gyration: 10.55 Å; Cα contacts (8 Å, |Δi|>4): 139; chains: 1; bounding box: 23×25×25 Å